Protein AF-A0A3P7LVZ4-F1 (afdb_monomer_lite)

InterPro domains:
  IPR001373 Cullin, N-terminal [PF00888] (1-45)
  IPR016158 Cullin homology domain [PS50069] (1-101)
  IPR016158 Cullin homology domain [SM00182] (1-101)
  IPR036317 Cullin homology domain superfamily [SSF75632] (1-96)
  IPR045093 Cullin [PTHR11932] (1-95)

Sequence (101 aa):
MARRLLLDRSLSDDLERMMISKLKTECGYQFTLRLENMYRDKELWSTHAAAFREVKEALPGENVIDISVRVLTAGVWPTQSAPVCILPPVCENAFNVSSYL

Foldseek 3Di:
DQVCLVVVVDPDLVVLVVVLVVCCVVPNDVVSVLVVQSNVQSVVLVVVQVVLVVVVVVDPDDLPDDDRDGDHDPPSHDDDDDPDDDDDPSVVVNVVVSVVD

Structure (mmCIF, N/CA/C/O backbone):
data_AF-A0A3P7LVZ4-F1
#
_entry.id   AF-A0A3P7LVZ4-F1
#
loop_
_atom_site.group_PDB
_atom_site.id
_atom_site.type_symbol
_atom_site.label_atom_id
_atom_site.label_alt_id
_atom_site.label_comp_id
_atom_site.label_asym_id
_atom_site.label_entity_id
_atom_site.label_seq_id
_atom_site.pdbx_PDB_ins_code
_atom_site.Cartn_x
_atom_site.Cartn_y
_atom_site.Cartn_z
_atom_site.occupancy
_atom_site.B_iso_or_equiv
_atom_site.auth_seq_id
_atom_site.auth_comp_id
_atom_site.auth_asym_id
_atom_site.auth_atom_id
_atom_site.pdbx_PDB_model_num
ATOM 1 N N . MET A 1 1 ? -12.025 0.916 2.412 1.00 78.50 1 MET A N 1
ATOM 2 C CA . MET A 1 1 ? -10.653 1.454 2.538 1.00 78.50 1 MET A CA 1
ATOM 3 C C . MET A 1 1 ? -9.688 0.815 1.539 1.00 78.50 1 MET A C 1
ATOM 5 O O . MET A 1 1 ? -9.171 1.556 0.720 1.00 78.50 1 MET A O 1
ATOM 9 N N . ALA A 1 2 ? -9.541 -0.519 1.502 1.00 87.06 2 ALA A N 1
ATOM 10 C CA . ALA A 1 2 ? -8.638 -1.237 0.581 1.00 87.06 2 ALA A CA 1
ATOM 11 C C . ALA A 1 2 ? -8.605 -0.690 -0.865 1.00 87.06 2 ALA A C 1
ATOM 13 O O . ALA A 1 2 ? -7.588 -0.180 -1.317 1.00 87.06 2 ALA A O 1
ATOM 14 N N . ARG A 1 3 ? -9.746 -0.682 -1.571 1.00 87.31 3 ARG A N 1
ATOM 15 C CA . ARG A 1 3 ? -9.833 -0.160 -2.951 1.00 87.31 3 ARG A CA 1
ATOM 16 C C . ARG A 1 3 ? -9.359 1.291 -3.091 1.00 87.31 3 ARG A C 1
ATOM 18 O O . ARG A 1 3 ? -8.799 1.656 -4.113 1.00 87.31 3 ARG A O 1
ATOM 25 N N . ARG A 1 4 ? -9.623 2.128 -2.086 1.00 90.31 4 ARG A N 1
ATOM 26 C CA . ARG A 1 4 ? -9.265 3.550 -2.110 1.00 90.31 4 ARG A CA 1
ATOM 27 C C . ARG A 1 4 ? -7.761 3.747 -1.933 1.00 90.31 4 ARG A C 1
ATOM 29 O O . ARG A 1 4 ? -7.198 4.550 -2.664 1.00 90.31 4 ARG A O 1
ATOM 36 N N . LEU A 1 5 ? -7.138 2.968 -1.045 1.00 89.25 5 LEU A N 1
ATOM 37 C CA . LEU A 1 5 ? -5.686 2.959 -0.858 1.00 89.25 5 LEU A CA 1
ATOM 38 C C . LEU A 1 5 ? -4.962 2.413 -2.100 1.00 89.25 5 LEU A C 1
ATOM 40 O O . LEU A 1 5 ? -4.004 3.023 -2.546 1.00 89.25 5 LEU A O 1
ATOM 44 N N . LEU A 1 6 ? -5.447 1.318 -2.703 1.00 88.75 6 LEU A N 1
ATOM 45 C CA . LEU A 1 6 ? -4.823 0.726 -3.901 1.00 88.75 6 LEU A CA 1
ATOM 46 C C . LEU A 1 6 ? -4.858 1.636 -5.130 1.00 88.75 6 LEU A C 1
ATOM 48 O O . LEU A 1 6 ? -3.990 1.538 -5.986 1.00 88.75 6 LEU A O 1
ATOM 52 N N . LEU A 1 7 ? -5.886 2.475 -5.246 1.00 87.62 7 LEU A N 1
ATOM 53 C CA . LEU A 1 7 ? -6.075 3.367 -6.391 1.00 87.62 7 LEU A CA 1
ATOM 54 C C . LEU A 1 7 ? -5.596 4.799 -6.114 1.00 87.62 7 LEU A C 1
ATOM 56 O O . LEU A 1 7 ? -5.930 5.686 -6.894 1.00 87.62 7 LEU A O 1
ATOM 60 N N . ASP A 1 8 ? -4.919 5.035 -4.985 1.00 85.38 8 ASP A N 1
ATOM 61 C CA . ASP A 1 8 ? -4.525 6.364 -4.491 1.00 85.38 8 ASP A CA 1
ATOM 62 C C . ASP A 1 8 ? -5.656 7.405 -4.534 1.00 85.38 8 ASP A C 1
ATOM 64 O O . ASP A 1 8 ? -5.450 8.587 -4.782 1.00 85.38 8 ASP A O 1
ATOM 68 N N . ARG A 1 9 ? -6.892 6.979 -4.252 1.00 86.50 9 ARG A N 1
ATOM 69 C CA . ARG A 1 9 ? -8.067 7.870 -4.193 1.00 86.50 9 ARG A CA 1
ATOM 70 C C . ARG A 1 9 ? -8.334 8.399 -2.782 1.00 86.50 9 ARG A C 1
ATOM 72 O O . ARG A 1 9 ? -9.475 8.708 -2.431 1.00 86.50 9 ARG A O 1
ATOM 79 N N . SER A 1 10 ? -7.317 8.415 -1.927 1.00 84.25 10 SER A N 1
ATOM 80 C CA . SER A 1 10 ? -7.413 8.951 -0.568 1.00 84.25 10 SER A CA 1
ATOM 81 C C . SER A 1 10 ? -7.381 10.478 -0.601 1.00 84.25 10 SER A C 1
ATOM 83 O O . SER A 1 10 ? -6.561 11.055 -1.297 1.00 84.25 10 SER A O 1
ATOM 85 N N . LEU A 1 11 ? -8.275 11.131 0.152 1.00 84.44 11 LEU A N 1
ATOM 86 C CA . LEU A 1 11 ? -8.350 12.599 0.207 1.00 84.44 11 LEU A CA 1
ATOM 87 C C . LEU A 1 11 ? -7.180 13.218 0.981 1.00 84.44 11 LEU A C 1
ATOM 89 O O . LEU A 1 11 ? -6.694 14.283 0.627 1.00 84.44 11 LEU A O 1
ATOM 93 N N . SER A 1 12 ? -6.767 12.567 2.066 1.00 89.25 12 SER A N 1
ATOM 94 C CA . SER A 1 12 ? -5.653 12.986 2.912 1.00 89.25 12 SER A CA 1
ATOM 95 C C . SER A 1 12 ? -5.198 11.796 3.743 1.00 89.25 12 SER A C 1
ATOM 97 O O . SER A 1 12 ? -6.031 11.057 4.273 1.00 89.25 12 SER A O 1
ATOM 99 N N . ASP A 1 13 ? -3.887 11.631 3.864 1.00 90.44 13 ASP A N 1
ATOM 100 C CA . ASP A 1 13 ? -3.268 10.606 4.703 1.00 90.44 13 ASP A CA 1
ATOM 101 C C . ASP A 1 13 ? -3.555 10.840 6.191 1.00 90.44 13 ASP A C 1
ATOM 103 O O . ASP A 1 13 ? -3.838 9.896 6.929 1.00 90.44 13 ASP A O 1
ATOM 107 N N . ASP A 1 14 ? -3.614 12.098 6.625 1.00 92.56 14 ASP A N 1
ATOM 108 C CA . ASP A 1 14 ? -3.959 12.444 8.006 1.00 92.56 14 ASP A CA 1
ATOM 109 C C . ASP A 1 14 ? -5.394 12.040 8.350 1.00 92.56 14 ASP A C 1
ATOM 111 O O . ASP A 1 14 ? -5.658 11.512 9.434 1.00 92.56 14 ASP A O 1
ATOM 115 N N . LEU A 1 15 ? -6.329 12.219 7.409 1.00 92.69 15 LEU A N 1
ATOM 116 C CA . LEU A 1 15 ? -7.717 11.791 7.592 1.00 92.69 15 LEU A CA 1
ATOM 117 C C . LEU A 1 15 ? -7.839 10.266 7.673 1.00 92.69 15 LEU A C 1
ATOM 119 O O . LEU A 1 15 ? -8.646 9.759 8.452 1.00 92.69 15 LEU A O 1
ATOM 123 N N . GLU A 1 16 ? -7.028 9.527 6.915 1.00 92.06 16 GLU A N 1
ATOM 124 C CA . GLU A 1 16 ? -6.986 8.064 6.996 1.00 92.06 16 GLU A CA 1
ATOM 125 C C . GLU A 1 16 ? -6.488 7.594 8.362 1.00 92.06 16 GLU A C 1
ATOM 127 O O . GLU A 1 16 ? -7.131 6.760 9.004 1.00 92.06 16 GLU A O 1
ATOM 132 N N . ARG A 1 17 ? -5.377 8.167 8.844 1.00 93.12 17 ARG A N 1
ATOM 133 C CA . ARG A 1 17 ? -4.836 7.853 10.173 1.00 93.12 17 ARG A CA 1
ATOM 134 C C . ARG A 1 17 ? -5.826 8.208 11.274 1.00 93.12 17 ARG A C 1
ATOM 136 O O . ARG A 1 17 ? -6.028 7.416 12.194 1.00 93.12 17 ARG A O 1
ATOM 143 N N . MET A 1 18 ? -6.474 9.369 11.173 1.00 95.50 18 MET A N 1
ATOM 144 C CA . MET A 1 18 ? -7.483 9.797 12.138 1.00 95.50 18 MET A CA 1
ATOM 145 C C . MET A 1 18 ? -8.682 8.846 12.153 1.00 95.50 18 MET A C 1
ATOM 147 O O . MET A 1 18 ? -9.163 8.493 13.229 1.00 95.50 18 MET A O 1
ATOM 151 N N . MET A 1 19 ? -9.149 8.402 10.984 1.00 94.62 19 MET A N 1
ATOM 152 C CA . MET A 1 19 ? -10.246 7.442 10.877 1.00 94.62 19 MET A CA 1
ATOM 153 C C . MET A 1 19 ? -9.895 6.113 11.553 1.00 94.62 19 MET A C 1
ATOM 155 O O . MET A 1 19 ? -10.689 5.613 12.350 1.00 94.62 19 MET A O 1
ATOM 159 N N . ILE A 1 20 ? -8.704 5.564 11.282 1.00 95.44 20 ILE A N 1
ATOM 160 C CA . ILE A 1 20 ? -8.227 4.334 11.930 1.00 95.44 20 ILE A CA 1
ATOM 161 C C . ILE A 1 20 ? -8.128 4.534 13.449 1.00 95.44 20 ILE A C 1
ATOM 163 O O . ILE A 1 20 ? -8.609 3.694 14.204 1.00 95.44 20 ILE A O 1
ATOM 167 N N . SER A 1 21 ? -7.558 5.656 13.899 1.00 96.94 21 SER A N 1
ATOM 168 C CA . SER A 1 21 ? -7.403 5.971 15.324 1.00 96.94 21 SER A CA 1
ATOM 169 C C . SER A 1 21 ? -8.750 6.032 16.051 1.00 96.94 21 SER A C 1
ATOM 171 O O . SER A 1 21 ? -8.932 5.376 17.074 1.00 96.94 21 SER A O 1
ATOM 173 N N . LYS A 1 22 ? -9.742 6.727 15.481 1.00 97.44 22 LYS A N 1
ATOM 174 C CA . LYS A 1 22 ? -11.094 6.790 16.056 1.00 97.44 22 LYS A CA 1
ATOM 175 C C . LYS A 1 22 ? -11.759 5.415 16.112 1.00 97.44 22 LYS A C 1
ATOM 177 O O . LYS A 1 22 ? -12.297 5.052 17.148 1.00 97.44 22 LYS A O 1
ATOM 182 N N . LEU A 1 23 ? -11.670 4.617 15.045 1.00 97.06 23 LEU A N 1
ATOM 183 C CA . LEU A 1 23 ? -12.209 3.251 15.044 1.00 97.06 23 LEU A CA 1
ATOM 184 C C . LEU A 1 23 ? -11.530 2.355 16.084 1.00 97.06 23 LEU A C 1
ATOM 186 O O . LEU A 1 23 ? -12.186 1.504 16.674 1.00 97.06 23 LEU A O 1
ATOM 190 N N . LYS A 1 24 ? -10.234 2.547 16.332 1.00 97.69 24 LYS A N 1
ATOM 191 C CA . LYS A 1 24 ? -9.498 1.797 17.352 1.00 97.69 24 LYS A CA 1
ATOM 192 C C . LYS A 1 24 ? -9.990 2.140 18.753 1.00 97.69 24 LYS A C 1
ATOM 194 O O . LYS A 1 24 ? -10.133 1.236 19.570 1.00 97.69 24 LYS A O 1
ATOM 199 N N . THR A 1 25 ? -10.262 3.416 19.016 1.00 97.69 25 THR A N 1
ATOM 200 C CA . THR A 1 25 ? -10.824 3.875 20.292 1.00 97.69 25 THR A CA 1
ATOM 201 C C . THR A 1 25 ? -12.233 3.329 20.513 1.00 97.69 25 THR A C 1
ATOM 203 O O . THR A 1 25 ? -12.512 2.796 21.580 1.00 97.69 25 THR A O 1
ATOM 206 N N . GLU A 1 26 ? -13.099 3.411 19.501 1.00 97.94 26 GLU A N 1
ATOM 207 C CA . GLU A 1 26 ? -14.515 3.034 19.631 1.00 97.94 26 GLU A CA 1
ATOM 208 C C . GLU A 1 26 ? -14.757 1.516 19.551 1.00 97.94 26 GLU A C 1
ATOM 210 O O . GLU A 1 26 ? -15.663 0.993 20.194 1.00 97.94 26 GLU A O 1
ATOM 215 N N . CYS A 1 27 ? -13.975 0.788 18.746 1.00 96.56 27 CYS A N 1
ATOM 216 C CA . CYS A 1 27 ? -14.217 -0.629 18.430 1.00 96.56 27 CYS A CA 1
ATOM 217 C C . CYS A 1 27 ? -13.080 -1.569 18.865 1.00 96.56 27 CYS A C 1
ATOM 219 O O . CYS A 1 27 ? -13.204 -2.789 18.745 1.00 96.56 27 CYS A O 1
ATOM 221 N N . GLY A 1 28 ? -11.972 -1.025 19.371 1.00 97.00 28 GLY A N 1
ATOM 222 C CA . GLY A 1 28 ? -10.820 -1.788 19.839 1.00 97.00 28 GLY A CA 1
ATOM 223 C C . GLY A 1 28 ? -9.842 -2.211 18.737 1.00 97.00 28 GLY A C 1
ATOM 224 O O . GLY A 1 28 ? -10.111 -2.168 17.537 1.00 97.00 28 GLY A O 1
ATOM 225 N N . TYR A 1 29 ? -8.667 -2.669 19.170 1.00 95.12 29 TYR A N 1
ATOM 226 C CA . TYR A 1 29 ? -7.537 -2.992 18.290 1.00 95.12 29 TYR A CA 1
ATOM 227 C C . TYR A 1 29 ? -7.800 -4.139 17.304 1.00 95.12 29 TYR A C 1
ATOM 229 O O . TYR A 1 29 ? -7.388 -4.073 16.148 1.00 95.12 29 TYR A O 1
ATOM 237 N N . GLN A 1 30 ? -8.500 -5.192 17.736 1.00 95.19 30 GLN A N 1
ATOM 238 C CA . GLN A 1 30 ? -8.781 -6.350 16.875 1.00 95.19 30 GLN A CA 1
ATOM 239 C C . GLN A 1 30 ? -9.610 -5.960 15.644 1.00 95.19 30 GLN A C 1
ATOM 241 O O . GLN A 1 30 ? -9.443 -6.543 14.574 1.00 95.19 30 GLN A O 1
ATOM 246 N N . PHE A 1 31 ? -10.456 -4.934 15.775 1.00 93.94 31 PHE A N 1
ATOM 247 C CA . PHE A 1 31 ? -11.254 -4.411 14.674 1.00 93.94 31 PHE A CA 1
ATOM 248 C C . PHE A 1 31 ? -10.392 -3.677 13.635 1.00 93.94 31 PHE A C 1
ATOM 250 O O . PHE A 1 31 ? -10.573 -3.856 12.429 1.00 93.94 31 PHE A O 1
ATOM 257 N N . THR A 1 32 ? -9.424 -2.873 14.084 1.00 96.31 32 THR A N 1
ATOM 258 C CA . THR A 1 32 ? -8.596 -2.042 13.197 1.00 96.31 32 THR A CA 1
ATOM 259 C C . THR A 1 32 ? -7.355 -2.738 12.660 1.00 96.31 32 THR A C 1
ATOM 261 O O . THR A 1 32 ? -6.792 -2.252 11.682 1.00 96.31 32 THR A O 1
ATOM 264 N N . LEU A 1 33 ? -6.952 -3.887 13.212 1.00 94.69 33 LEU A N 1
ATOM 265 C CA . LEU A 1 33 ? -5.714 -4.595 12.861 1.00 94.69 33 LEU A CA 1
ATOM 266 C C . LEU A 1 33 ? -5.476 -4.712 11.345 1.00 94.69 33 LEU A C 1
ATOM 268 O O . LEU A 1 33 ? -4.397 -4.392 10.846 1.00 94.69 33 LEU A O 1
ATOM 272 N N . ARG A 1 34 ? -6.492 -5.137 10.585 1.00 92.56 34 ARG A N 1
ATOM 273 C CA . ARG A 1 34 ? -6.381 -5.260 9.121 1.00 92.56 34 ARG A CA 1
ATOM 274 C C . ARG A 1 34 ? -6.229 -3.909 8.423 1.00 92.56 34 ARG A C 1
ATOM 276 O O . ARG A 1 34 ? -5.458 -3.815 7.474 1.00 92.56 34 ARG A O 1
ATOM 283 N N . LEU A 1 35 ? -6.945 -2.879 8.874 1.00 93.88 35 LEU A N 1
ATOM 284 C CA . LEU A 1 35 ? -6.846 -1.522 8.323 1.00 93.88 35 LEU A CA 1
ATOM 285 C C . LEU A 1 35 ? -5.469 -0.912 8.601 1.00 93.88 35 LEU A C 1
ATOM 287 O O . LEU A 1 35 ? -4.879 -0.322 7.702 1.00 93.88 35 LEU A O 1
ATOM 291 N N . GLU A 1 36 ? -4.944 -1.113 9.811 1.00 95.00 36 GLU A N 1
ATOM 292 C CA . GLU A 1 36 ? -3.594 -0.698 10.207 1.00 95.00 36 GLU A CA 1
ATOM 293 C C . GLU A 1 36 ? -2.532 -1.377 9.327 1.00 95.00 36 GLU A C 1
ATOM 295 O O . GLU A 1 36 ? -1.635 -0.709 8.816 1.00 95.00 36 GLU A O 1
ATOM 300 N N . ASN A 1 37 ? -2.667 -2.685 9.075 1.00 95.38 37 ASN A N 1
ATOM 301 C CA . ASN A 1 37 ? -1.774 -3.417 8.173 1.00 95.38 37 ASN A CA 1
ATOM 302 C C . ASN A 1 37 ? -1.849 -2.898 6.724 1.00 95.38 37 ASN A C 1
ATOM 304 O O . ASN A 1 37 ? -0.811 -2.668 6.113 1.00 95.38 37 ASN A O 1
ATOM 308 N N . MET A 1 38 ? -3.055 -2.665 6.187 1.00 94.94 38 MET A N 1
ATOM 309 C CA . MET A 1 38 ? -3.228 -2.088 4.844 1.00 94.94 38 MET A CA 1
ATOM 310 C C . MET A 1 38 ? -2.606 -0.691 4.738 1.00 94.94 38 MET A C 1
ATOM 312 O O . MET A 1 38 ? -2.026 -0.337 3.715 1.00 94.94 38 MET A O 1
ATOM 316 N N . TYR A 1 39 ? -2.736 0.125 5.782 1.00 93.62 39 TYR A N 1
ATOM 317 C CA . TYR A 1 39 ? -2.161 1.463 5.786 1.00 93.62 39 TYR A CA 1
ATOM 318 C C . TYR A 1 39 ? -0.629 1.422 5.813 1.00 93.62 39 TYR A C 1
ATOM 320 O O . TYR A 1 39 ? 0.016 2.155 5.071 1.00 93.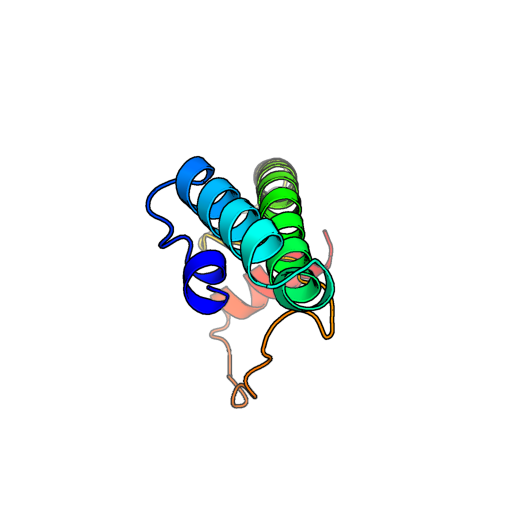62 39 TYR A O 1
ATOM 328 N N . ARG A 1 40 ? -0.043 0.507 6.591 1.00 93.88 40 ARG A N 1
ATOM 329 C CA . ARG A 1 40 ? 1.411 0.307 6.613 1.00 93.88 40 ARG A CA 1
ATOM 330 C C . ARG A 1 40 ? 1.953 -0.132 5.254 1.00 93.88 40 ARG A C 1
ATOM 332 O O . ARG A 1 40 ? 2.952 0.412 4.796 1.00 93.88 40 ARG A O 1
ATOM 339 N N . ASP A 1 41 ? 1.285 -1.084 4.601 1.00 94.00 41 ASP A N 1
ATOM 340 C CA . ASP A 1 41 ? 1.653 -1.519 3.248 1.00 94.00 41 ASP A CA 1
ATOM 341 C C . ASP A 1 41 ? 1.639 -0.334 2.270 1.00 94.00 41 ASP A C 1
ATOM 343 O O . ASP A 1 41 ? 2.534 -0.227 1.432 1.00 94.00 41 ASP A O 1
ATOM 347 N N . LYS A 1 42 ? 0.684 0.602 2.427 1.00 91.75 42 LYS A N 1
ATOM 348 C CA . LYS A 1 42 ? 0.640 1.838 1.635 1.00 91.75 42 LYS A CA 1
ATOM 349 C C . LYS A 1 42 ? 1.901 2.685 1.781 1.00 91.75 42 LYS A C 1
ATOM 351 O O . LYS A 1 42 ? 2.465 3.134 0.784 1.00 91.75 42 LYS A O 1
ATOM 356 N N . GLU A 1 43 ? 2.330 2.919 3.014 1.00 90.25 43 GLU A N 1
ATOM 357 C CA . GLU A 1 43 ? 3.528 3.716 3.299 1.00 90.25 43 GLU A CA 1
ATOM 358 C C . GLU A 1 43 ? 4.793 3.046 2.736 1.00 90.25 43 GLU A C 1
ATOM 360 O O . GLU A 1 43 ? 5.642 3.701 2.122 1.00 90.25 43 GLU A O 1
ATOM 365 N N . LEU A 1 44 ? 4.880 1.722 2.881 1.00 91.38 44 LEU A N 1
ATOM 366 C CA . LEU A 1 44 ? 5.984 0.913 2.369 1.00 91.38 44 LEU A CA 1
ATOM 367 C C . LEU A 1 44 ? 6.066 0.950 0.841 1.00 91.38 44 LEU A C 1
ATOM 369 O O . LEU A 1 44 ? 7.130 1.267 0.304 1.00 91.38 44 LEU A O 1
ATOM 373 N N . TRP A 1 45 ? 4.967 0.697 0.117 1.00 90.62 45 TRP A N 1
ATOM 374 C CA . TRP A 1 45 ? 5.033 0.710 -1.347 1.00 90.62 45 TRP A CA 1
ATOM 375 C C . TRP A 1 45 ? 5.353 2.094 -1.901 1.00 90.62 45 TRP A C 1
ATOM 377 O O . TRP A 1 45 ? 5.983 2.180 -2.948 1.00 90.62 45 TRP A O 1
ATOM 387 N N . SER A 1 46 ? 4.948 3.179 -1.228 1.00 87.25 46 SER A N 1
ATOM 388 C CA . SER A 1 46 ? 5.272 4.537 -1.681 1.00 87.25 46 SER A CA 1
ATOM 389 C C . SER A 1 46 ? 6.781 4.773 -1.656 1.00 87.25 46 SER A C 1
ATOM 391 O O . SER A 1 46 ? 7.328 5.420 -2.548 1.00 87.25 46 SER A O 1
ATOM 393 N N . THR A 1 47 ? 7.456 4.204 -0.657 1.00 86.62 47 THR A N 1
ATOM 394 C CA . THR A 1 47 ? 8.915 4.254 -0.528 1.00 86.62 47 THR A CA 1
ATOM 395 C C . THR A 1 47 ? 9.585 3.378 -1.589 1.00 86.62 47 THR A C 1
ATOM 397 O O . THR A 1 47 ? 10.499 3.827 -2.278 1.00 86.62 47 THR A O 1
ATOM 400 N N . HIS A 1 48 ? 9.090 2.152 -1.792 1.00 86.25 48 HIS A N 1
ATOM 401 C CA . HIS A 1 48 ? 9.608 1.249 -2.825 1.00 86.25 48 HIS A CA 1
ATOM 402 C C . HIS A 1 48 ? 9.402 1.779 -4.246 1.00 86.25 48 HIS A C 1
ATOM 404 O O . HIS A 1 48 ? 10.281 1.616 -5.083 1.00 86.25 48 HIS A O 1
ATOM 410 N N . ALA A 1 49 ? 8.288 2.459 -4.517 1.00 86.25 49 ALA A N 1
ATOM 411 C CA . ALA A 1 49 ? 8.012 3.051 -5.822 1.00 86.25 49 ALA A CA 1
ATOM 412 C C . ALA A 1 49 ? 9.033 4.137 -6.198 1.00 86.25 49 ALA A C 1
ATOM 414 O O . ALA A 1 49 ? 9.366 4.275 -7.373 1.00 86.25 49 ALA A O 1
ATOM 415 N N . ALA A 1 50 ? 9.544 4.895 -5.220 1.00 86.12 50 ALA A N 1
ATOM 416 C CA . ALA A 1 50 ? 10.599 5.877 -5.458 1.00 86.12 50 ALA A CA 1
ATOM 417 C C . ALA A 1 50 ? 11.929 5.200 -5.824 1.00 86.12 50 ALA A C 1
ATOM 419 O O . ALA A 1 50 ? 12.513 5.540 -6.848 1.00 86.12 50 ALA A O 1
ATOM 420 N N . ALA A 1 51 ? 12.346 4.194 -5.047 1.00 86.19 51 ALA A N 1
ATOM 421 C CA . ALA A 1 51 ? 13.561 3.423 -5.321 1.00 86.19 51 ALA A CA 1
ATOM 422 C C . ALA A 1 51 ? 13.485 2.685 -6.670 1.00 86.19 51 ALA A C 1
ATOM 424 O O . ALA A 1 51 ? 14.429 2.696 -7.453 1.00 86.19 51 ALA A O 1
ATOM 425 N N . PHE A 1 52 ? 12.329 2.097 -6.982 1.00 85.31 52 PHE A N 1
ATOM 426 C CA . PHE A 1 52 ? 12.092 1.434 -8.261 1.00 85.31 52 PHE A CA 1
ATOM 427 C C . PHE A 1 52 ? 12.213 2.405 -9.443 1.00 85.31 52 PHE A C 1
ATOM 429 O O . PHE A 1 52 ? 12.786 2.055 -10.472 1.00 85.31 52 PHE A O 1
ATOM 436 N N . ARG A 1 53 ? 11.710 3.640 -9.298 1.00 85.06 53 ARG A N 1
ATOM 437 C CA . ARG A 1 53 ? 11.840 4.674 -10.332 1.00 85.06 53 ARG A CA 1
ATOM 438 C C . ARG A 1 53 ? 13.302 5.043 -10.586 1.00 85.06 53 ARG A C 1
ATOM 440 O O . ARG A 1 53 ? 13.690 5.126 -11.743 1.00 85.06 53 ARG A O 1
ATOM 447 N N . GLU A 1 54 ? 14.101 5.201 -9.533 1.00 85.81 54 GLU A N 1
ATOM 448 C CA . GLU A 1 54 ? 15.534 5.509 -9.644 1.00 85.81 54 GLU A CA 1
ATOM 449 C C . GLU A 1 54 ? 16.294 4.410 -10.403 1.00 85.81 54 GLU A C 1
ATOM 451 O O . GLU A 1 54 ? 17.031 4.690 -11.348 1.00 85.81 54 GLU A O 1
ATOM 456 N N . VAL A 1 55 ? 16.047 3.142 -10.063 1.00 83.62 55 VAL A N 1
ATOM 457 C CA . VAL A 1 55 ? 16.647 2.001 -10.771 1.00 83.62 55 VAL A CA 1
ATOM 458 C C . VAL A 1 55 ? 16.183 1.945 -12.230 1.00 83.62 55 VAL A C 1
ATOM 460 O O . VAL A 1 55 ? 16.990 1.701 -13.125 1.00 83.62 55 VAL A O 1
ATOM 463 N N . LYS A 1 56 ? 14.898 2.217 -12.493 1.00 79.69 56 LYS A N 1
ATOM 464 C CA . LYS A 1 56 ? 14.336 2.263 -13.851 1.00 79.69 56 LYS A CA 1
ATOM 465 C C . LYS A 1 56 ? 14.976 3.358 -14.710 1.00 79.69 56 LYS A C 1
ATOM 467 O O . LYS A 1 56 ? 15.202 3.125 -15.894 1.00 79.69 56 LYS A O 1
ATOM 472 N N . GLU A 1 57 ? 15.249 4.530 -14.141 1.00 82.19 57 GLU A N 1
ATOM 473 C CA . GLU A 1 57 ? 15.911 5.646 -14.832 1.00 82.19 57 GLU A CA 1
ATOM 474 C C . GLU A 1 57 ? 17.392 5.361 -15.125 1.00 82.19 57 GLU A C 1
ATOM 476 O O . GLU A 1 57 ? 17.927 5.852 -16.117 1.00 82.19 57 GLU A O 1
ATOM 481 N N . ALA A 1 58 ? 18.045 4.532 -14.307 1.00 82.75 58 ALA A N 1
ATOM 482 C CA . ALA A 1 58 ? 19.433 4.123 -14.511 1.00 82.75 58 ALA A CA 1
ATOM 483 C C . ALA A 1 58 ? 19.615 3.041 -15.596 1.00 82.75 58 ALA A C 1
ATOM 485 O O . ALA A 1 58 ? 20.740 2.807 -16.049 1.00 82.75 58 ALA A O 1
ATOM 486 N N . LEU A 1 59 ? 18.542 2.361 -16.017 1.00 76.75 59 LEU A N 1
ATOM 487 C CA . LEU A 1 59 ? 18.613 1.307 -17.027 1.00 76.75 59 LEU A CA 1
ATOM 488 C C . LEU A 1 59 ? 18.681 1.879 -18.456 1.00 76.75 59 LEU A C 1
ATOM 490 O O . LEU A 1 59 ? 17.857 2.714 -18.830 1.00 76.75 59 LEU A O 1
ATOM 494 N N . PRO A 1 60 ? 19.602 1.388 -19.306 1.00 68.94 60 PRO A N 1
ATOM 495 C CA . PRO A 1 60 ? 19.656 1.780 -20.708 1.00 68.94 60 PRO A CA 1
ATOM 496 C C . PRO A 1 60 ? 18.489 1.153 -21.491 1.00 68.94 60 PRO A C 1
ATOM 498 O O . PRO A 1 60 ? 18.428 -0.062 -21.667 1.00 68.94 60 PRO A O 1
ATOM 501 N N . GLY A 1 61 ? 17.568 1.982 -21.987 1.00 66.94 61 GLY A N 1
ATOM 502 C CA . GLY A 1 61 ? 16.458 1.551 -22.840 1.00 66.94 61 GLY A CA 1
ATOM 503 C C . GLY A 1 61 ? 15.309 2.559 -22.872 1.00 66.94 61 GLY A C 1
ATOM 504 O O . GLY A 1 61 ? 15.043 3.251 -21.892 1.00 66.94 61 GLY A O 1
ATOM 505 N N . GLU A 1 62 ? 14.616 2.656 -24.007 1.00 58.91 62 GLU A N 1
ATOM 506 C CA . GLU A 1 62 ? 13.445 3.522 -24.148 1.00 58.91 62 GLU A CA 1
ATOM 507 C C . GLU A 1 62 ? 12.243 2.858 -23.455 1.00 58.91 62 GLU A C 1
ATOM 509 O O . GLU A 1 62 ? 11.591 1.959 -23.990 1.00 58.91 62 GLU A O 1
ATOM 514 N N . ASN A 1 63 ? 11.974 3.251 -22.210 1.00 63.12 63 ASN A N 1
ATOM 515 C CA . ASN A 1 63 ? 10.821 2.758 -21.464 1.00 63.12 63 ASN A CA 1
ATOM 516 C C . ASN A 1 63 ? 9.547 3.458 -21.951 1.00 63.12 63 ASN A C 1
ATOM 518 O O . ASN A 1 63 ? 9.162 4.506 -21.441 1.00 63.12 63 ASN A O 1
ATOM 522 N N . VAL A 1 64 ? 8.874 2.850 -22.930 1.00 70.19 64 VAL A N 1
ATOM 523 C CA . VAL A 1 64 ? 7.641 3.387 -23.539 1.00 70.19 64 VAL A CA 1
ATOM 524 C C . VAL A 1 64 ? 6.453 3.390 -22.559 1.00 70.19 64 VAL A C 1
ATOM 526 O O . VAL A 1 64 ? 5.485 4.120 -22.759 1.00 70.19 64 VAL A O 1
ATOM 529 N N . ILE A 1 65 ? 6.508 2.589 -21.486 1.00 81.00 65 ILE A N 1
ATOM 530 C CA . ILE A 1 65 ? 5.404 2.416 -20.531 1.00 81.00 65 ILE A CA 1
ATOM 531 C C . ILE A 1 65 ? 5.814 2.852 -19.121 1.00 81.00 65 ILE A C 1
ATOM 533 O O . ILE A 1 65 ? 6.849 2.437 -18.583 1.00 81.00 65 ILE A O 1
ATOM 537 N N . ASP A 1 66 ? 4.957 3.655 -18.488 1.00 82.12 66 ASP A N 1
ATOM 538 C CA . ASP A 1 66 ? 5.039 3.938 -17.058 1.00 82.12 66 ASP A CA 1
ATOM 539 C C . ASP A 1 66 ? 4.427 2.790 -16.239 1.00 82.12 66 ASP A C 1
ATOM 541 O O . ASP A 1 66 ? 3.312 2.344 -16.510 1.00 82.12 66 ASP A O 1
ATOM 545 N N . ILE A 1 67 ? 5.172 2.292 -15.247 1.00 83.12 67 ILE A N 1
ATOM 546 C CA . ILE A 1 67 ? 4.770 1.149 -14.416 1.00 83.12 67 ILE A CA 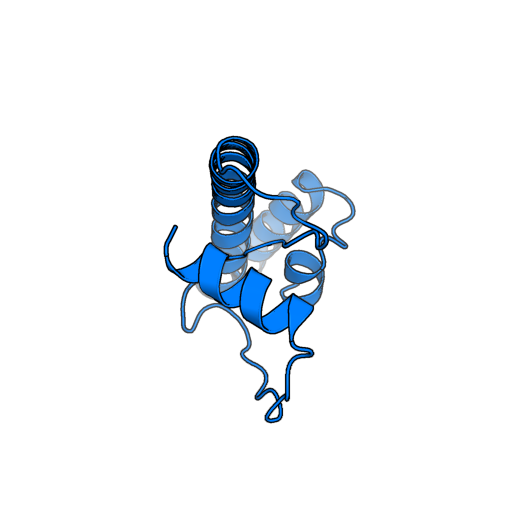1
ATOM 547 C C . ILE A 1 67 ? 4.847 1.564 -12.955 1.00 83.12 67 ILE A C 1
ATOM 549 O O . ILE A 1 67 ? 5.894 1.992 -12.472 1.00 83.12 67 ILE A O 1
ATOM 553 N N . SER A 1 68 ? 3.745 1.351 -12.241 1.00 84.69 68 SER A N 1
ATOM 554 C CA . SER A 1 68 ? 3.678 1.445 -10.787 1.00 84.69 68 SER A CA 1
ATOM 555 C C . SER A 1 68 ? 3.609 0.041 -10.194 1.00 84.69 68 SER A C 1
ATOM 557 O O . SER A 1 68 ? 2.686 -0.720 -10.490 1.00 84.69 68 SER A O 1
ATOM 559 N N . VAL A 1 69 ? 4.573 -0.291 -9.337 1.00 87.00 69 VAL A N 1
ATOM 560 C CA . VAL A 1 69 ? 4.606 -1.553 -8.590 1.00 87.00 69 VAL A CA 1
ATOM 561 C C . VAL A 1 69 ? 4.160 -1.294 -7.154 1.00 87.00 69 VAL A C 1
ATOM 563 O O . VAL A 1 69 ? 4.602 -0.335 -6.520 1.00 87.00 69 VAL A O 1
ATOM 566 N N . ARG A 1 70 ? 3.276 -2.150 -6.630 1.00 89.81 70 ARG A N 1
ATOM 567 C CA . ARG A 1 70 ? 2.820 -2.104 -5.233 1.00 89.81 70 ARG A CA 1
ATOM 568 C C . ARG A 1 70 ? 2.972 -3.473 -4.597 1.00 89.81 70 ARG A C 1
ATOM 570 O O . ARG A 1 70 ? 2.379 -4.441 -5.066 1.00 89.81 70 ARG A O 1
ATOM 577 N N . VAL A 1 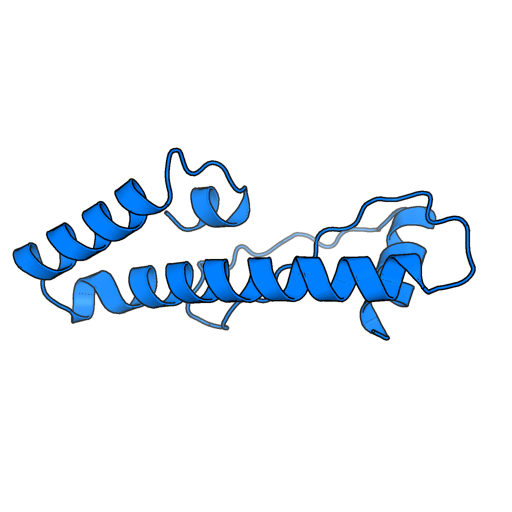71 ? 3.735 -3.534 -3.515 1.00 89.00 71 VAL A N 1
ATOM 578 C CA . VAL A 1 71 ? 3.919 -4.755 -2.728 1.00 89.00 71 VAL A CA 1
ATOM 579 C C . VAL A 1 71 ? 2.880 -4.775 -1.612 1.00 89.00 71 VAL A C 1
ATOM 581 O O . VAL A 1 71 ? 2.716 -3.786 -0.902 1.00 89.00 71 VAL A O 1
ATOM 584 N N . LEU A 1 72 ? 2.158 -5.889 -1.485 1.00 91.88 72 LEU A N 1
ATOM 585 C CA . LEU A 1 72 ? 1.044 -6.051 -0.550 1.00 91.88 72 LEU A CA 1
ATOM 586 C C . LEU A 1 72 ? 1.279 -7.269 0.348 1.00 91.88 72 LEU A C 1
ATOM 588 O O . LEU A 1 72 ? 1.675 -8.330 -0.136 1.00 91.88 72 LEU A O 1
ATOM 592 N N . THR A 1 73 ? 0.962 -7.155 1.638 1.00 93.06 73 THR A N 1
ATOM 593 C CA . THR A 1 73 ? 1.033 -8.283 2.569 1.00 93.06 73 THR A CA 1
ATOM 594 C C . THR A 1 73 ? -0.091 -9.286 2.281 1.00 93.06 73 THR A C 1
ATOM 596 O O . THR A 1 73 ? -1.281 -8.948 2.273 1.00 93.06 73 THR A O 1
ATOM 599 N N . ALA A 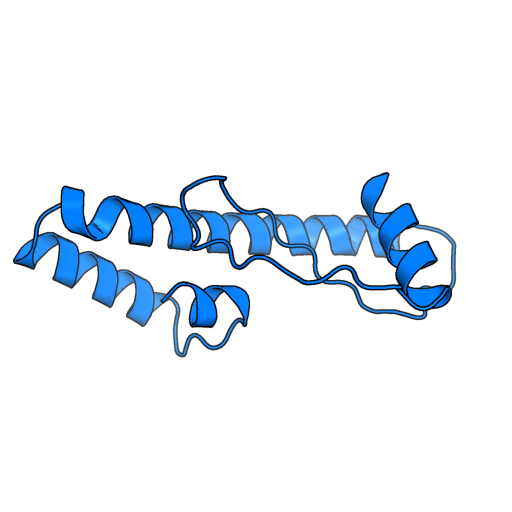1 74 ? 0.270 -10.554 2.075 1.00 90.38 74 ALA A N 1
ATOM 600 C CA . ALA A 1 74 ? -0.691 -11.630 1.840 1.00 90.38 74 ALA A CA 1
ATOM 601 C C . ALA A 1 74 ? -1.674 -11.782 3.022 1.00 90.38 74 ALA A C 1
ATOM 603 O O . ALA A 1 74 ? -1.290 -11.730 4.187 1.00 90.38 74 ALA A O 1
ATOM 604 N N . GLY A 1 75 ? -2.969 -11.951 2.730 1.00 89.12 75 GLY A N 1
ATOM 605 C CA . GLY A 1 75 ? -4.023 -12.117 3.747 1.00 89.12 75 GLY A CA 1
ATOM 606 C C . GLY A 1 75 ? -4.492 -10.829 4.448 1.00 89.12 75 GLY A C 1
ATOM 607 O O . GLY A 1 75 ? -5.511 -10.851 5.156 1.00 89.12 75 GLY A O 1
ATOM 608 N N . VAL A 1 76 ? -3.806 -9.700 4.228 1.00 91.69 76 VAL A N 1
ATOM 609 C CA . VAL A 1 76 ? -4.203 -8.367 4.718 1.00 91.69 76 VAL A CA 1
ATOM 610 C C . VAL A 1 76 ? -5.217 -7.713 3.782 1.00 91.69 76 VAL A C 1
ATOM 612 O O . VAL A 1 76 ? -6.222 -7.167 4.241 1.00 91.69 76 VAL A O 1
ATOM 615 N N . TRP A 1 77 ? -4.972 -7.795 2.474 1.00 91.62 77 TRP A N 1
ATOM 616 C CA . TRP A 1 77 ? -5.814 -7.182 1.451 1.00 91.62 77 TRP A CA 1
ATOM 617 C C . TRP A 1 77 ? -6.921 -8.133 0.994 1.00 91.62 77 TRP A C 1
ATOM 619 O O . TRP A 1 77 ? -6.682 -9.336 0.878 1.00 91.62 77 TRP A O 1
ATOM 629 N N . PRO A 1 78 ? -8.127 -7.620 0.692 1.00 87.19 78 PRO A N 1
ATOM 630 C CA . PRO A 1 78 ? -9.146 -8.411 0.021 1.00 87.19 78 PRO A CA 1
ATOM 631 C C . PRO A 1 78 ? -8.652 -8.742 -1.391 1.00 87.19 78 PRO A C 1
ATOM 633 O O . PRO A 1 78 ? -8.624 -7.876 -2.266 1.00 87.19 78 PRO A O 1
ATOM 636 N N . THR A 1 79 ? -8.232 -9.985 -1.608 1.00 75.88 79 THR A N 1
ATOM 637 C CA . THR A 1 79 ? -7.858 -10.480 -2.930 1.00 75.88 79 THR A CA 1
ATOM 638 C C . THR A 1 79 ? -9.116 -10.694 -3.761 1.00 75.88 79 THR A C 1
ATOM 640 O O . THR A 1 79 ? -10.052 -11.375 -3.347 1.00 75.88 79 THR A O 1
ATOM 643 N N . GLN A 1 80 ? -9.150 -10.089 -4.946 1.00 70.19 80 GLN A N 1
ATOM 644 C CA . GLN A 1 80 ? -10.129 -10.435 -5.970 1.00 70.19 80 GLN A CA 1
ATOM 645 C C . GLN A 1 80 ? -9.463 -11.415 -6.927 1.00 70.19 80 GLN A C 1
ATOM 647 O O . GLN A 1 80 ? -8.328 -11.193 -7.346 1.00 70.19 80 GLN A O 1
ATOM 652 N N . SER A 1 81 ? -10.156 -12.505 -7.252 1.00 76.12 81 SER A N 1
ATOM 653 C CA . SER A 1 81 ? -9.734 -13.374 -8.347 1.00 76.12 81 SER A CA 1
ATOM 654 C C . SER A 1 81 ? -9.759 -12.545 -9.631 1.00 76.12 81 SER A C 1
ATOM 656 O O . SER A 1 81 ? -10.810 -12.032 -10.017 1.00 76.12 81 SER A O 1
ATOM 658 N N . ALA A 1 82 ? -8.591 -12.349 -10.238 1.00 77.88 82 ALA A N 1
ATOM 659 C CA . ALA A 1 82 ? -8.479 -11.698 -11.531 1.00 77.88 82 ALA A CA 1
ATOM 660 C C . ALA A 1 82 ? -8.583 -12.765 -12.635 1.00 77.88 82 ALA A C 1
ATOM 662 O O . ALA A 1 82 ? -7.991 -13.839 -12.489 1.00 77.88 82 ALA A O 1
ATOM 663 N N . PRO A 1 83 ? -9.320 -12.502 -13.728 1.00 84.69 83 PRO A N 1
ATOM 664 C CA . PRO A 1 83 ? -9.327 -13.395 -14.878 1.00 84.69 83 PRO A CA 1
ATOM 665 C C . PRO A 1 83 ? -7.936 -13.459 -15.517 1.00 84.69 83 PRO A C 1
ATOM 667 O O . PRO A 1 83 ? -7.143 -12.521 -15.405 1.00 84.69 83 PRO A O 1
ATOM 670 N N . VAL A 1 84 ? -7.657 -14.558 -16.221 1.00 85.88 84 VAL A N 1
ATOM 671 C CA . VAL A 1 84 ? -6.436 -14.686 -17.024 1.00 85.88 84 VAL A CA 1
ATOM 672 C C . VAL A 1 84 ? -6.409 -13.553 -18.052 1.00 85.88 84 VAL A C 1
ATOM 674 O O . VAL A 1 84 ? -7.364 -13.367 -18.805 1.00 85.88 84 VAL A O 1
ATOM 677 N N . CYS A 1 85 ? -5.323 -12.786 -18.060 1.00 84.69 85 CYS A N 1
ATOM 678 C CA . CYS A 1 85 ? -5.124 -11.644 -18.942 1.00 84.69 85 CYS A CA 1
ATOM 679 C C . CYS A 1 85 ? -3.962 -11.940 -19.891 1.00 84.69 85 CYS A C 1
ATOM 681 O O . CYS A 1 85 ? -2.890 -12.340 -19.438 1.00 84.69 85 CYS A O 1
ATOM 683 N N . ILE A 1 86 ? -4.171 -11.731 -21.192 1.00 90.00 86 ILE A N 1
ATOM 684 C CA . ILE A 1 86 ? -3.095 -11.755 -22.186 1.00 90.00 86 ILE A CA 1
ATOM 685 C C . ILE A 1 86 ? -2.577 -10.323 -22.300 1.00 90.00 86 ILE A C 1
ATOM 687 O O . ILE A 1 86 ? -3.277 -9.443 -22.806 1.00 90.00 86 ILE A O 1
ATOM 691 N N . LEU A 1 87 ? -1.375 -10.078 -21.780 1.00 88.31 87 LEU A N 1
ATOM 692 C CA . LEU A 1 87 ? -0.753 -8.761 -21.833 1.00 88.31 87 LEU A CA 1
ATOM 693 C C . LEU A 1 87 ? -0.283 -8.461 -23.267 1.00 88.31 87 LEU A C 1
ATOM 695 O O . LEU A 1 87 ? 0.305 -9.330 -23.907 1.00 88.31 87 LEU A O 1
ATOM 699 N N . PRO A 1 88 ? -0.501 -7.240 -23.790 1.00 90.56 88 PRO A N 1
ATOM 700 C CA . PRO A 1 88 ? 0.141 -6.815 -25.027 1.00 90.56 88 PRO A CA 1
ATOM 701 C C . PRO A 1 88 ? 1.674 -6.918 -24.915 1.00 90.56 88 PRO A C 1
ATOM 703 O O . PRO A 1 88 ? 2.201 -6.652 -23.831 1.00 90.56 88 PRO A O 1
ATOM 706 N N . PRO A 1 89 ? 2.408 -7.193 -26.013 1.00 87.69 89 PRO A N 1
ATOM 707 C CA . PRO A 1 89 ? 3.853 -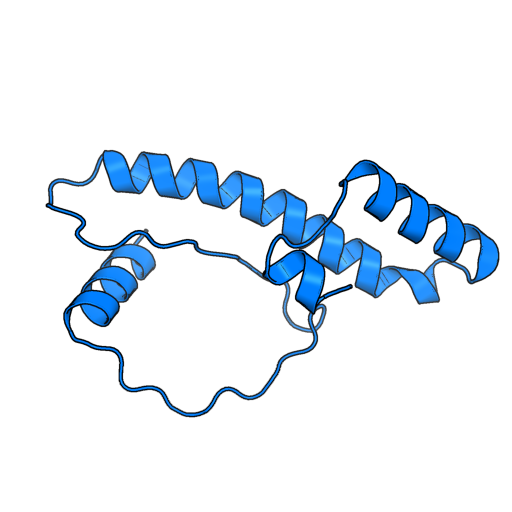7.451 -25.963 1.00 87.69 89 PRO A CA 1
ATOM 708 C C . PRO A 1 89 ? 4.673 -6.352 -25.272 1.00 87.69 89 PRO A C 1
ATOM 710 O O . PRO A 1 89 ? 5.630 -6.629 -24.556 1.00 87.69 89 PRO A O 1
ATOM 713 N N . VAL A 1 90 ? 4.277 -5.085 -25.441 1.00 85.69 90 VAL A N 1
ATOM 714 C CA . VAL A 1 90 ? 4.961 -3.949 -24.803 1.00 85.69 90 VAL A CA 1
ATOM 715 C C . VAL A 1 90 ? 4.764 -3.967 -23.279 1.00 85.69 90 VAL A C 1
ATOM 717 O O . VAL A 1 90 ? 5.711 -3.716 -22.539 1.00 85.69 90 VAL A O 1
ATOM 720 N N . CYS A 1 91 ? 3.565 -4.319 -22.798 1.00 86.19 91 CYS A N 1
ATOM 721 C CA . CYS A 1 91 ? 3.269 -4.446 -21.367 1.00 86.19 91 CYS A CA 1
ATOM 722 C C . CYS A 1 91 ? 3.972 -5.659 -20.747 1.00 86.19 91 CYS A C 1
ATOM 724 O O . CYS A 1 91 ? 4.456 -5.574 -19.623 1.00 86.19 91 CYS A O 1
ATOM 726 N N . GLU A 1 92 ? 4.033 -6.775 -21.475 1.00 86.00 92 GLU A N 1
ATOM 727 C CA . GLU A 1 92 ? 4.712 -7.998 -21.038 1.00 86.00 92 GLU A CA 1
ATOM 728 C C . GLU A 1 92 ? 6.225 -7.787 -20.902 1.00 86.00 92 GLU A C 1
ATOM 730 O O . GLU A 1 92 ? 6.798 -8.110 -19.863 1.00 86.00 92 GLU A O 1
ATOM 735 N N . ASN A 1 93 ? 6.866 -7.158 -21.892 1.00 83.44 93 ASN A N 1
ATOM 736 C CA . ASN A 1 93 ? 8.285 -6.801 -21.808 1.00 83.44 93 ASN A CA 1
ATOM 737 C C . ASN A 1 93 ? 8.568 -5.900 -20.604 1.00 83.44 93 ASN A C 1
ATOM 739 O O . ASN A 1 93 ? 9.510 -6.142 -19.850 1.00 83.44 93 ASN A O 1
ATOM 743 N N . ALA A 1 94 ? 7.730 -4.885 -20.399 1.00 81.44 94 ALA A N 1
ATOM 744 C CA . ALA A 1 94 ? 7.885 -3.949 -19.299 1.00 81.44 94 ALA A CA 1
ATOM 745 C C . ALA A 1 94 ? 7.684 -4.637 -17.926 1.00 81.44 94 ALA A C 1
ATOM 747 O O . ALA A 1 94 ? 8.431 -4.369 -16.982 1.00 81.44 94 ALA A O 1
ATOM 748 N N . PHE A 1 95 ? 6.738 -5.578 -17.825 1.00 83.19 95 PHE A N 1
ATOM 749 C CA . PHE A 1 95 ? 6.544 -6.423 -16.642 1.00 83.19 95 PHE A CA 1
ATOM 750 C C . PHE A 1 95 ? 7.758 -7.321 -16.368 1.00 83.19 95 PHE A C 1
ATOM 752 O O . PHE A 1 95 ? 8.255 -7.344 -15.243 1.00 83.19 95 PHE A O 1
ATOM 759 N N . ASN A 1 96 ? 8.274 -8.004 -17.393 1.00 81.50 96 ASN A N 1
ATOM 760 C CA . ASN A 1 96 ? 9.412 -8.909 -17.257 1.00 81.50 96 ASN A CA 1
ATOM 761 C C . ASN A 1 96 ? 10.664 -8.162 -16.786 1.00 81.50 96 ASN A C 1
ATOM 763 O O . ASN A 1 96 ? 11.257 -8.573 -15.795 1.00 81.50 96 ASN A O 1
ATOM 767 N N . VAL A 1 97 ? 11.018 -7.028 -17.404 1.00 75.75 97 VAL A N 1
ATOM 768 C CA . VAL A 1 97 ? 12.161 -6.199 -16.966 1.00 75.75 97 VAL A CA 1
ATOM 769 C C . VAL A 1 97 ? 12.019 -5.792 -15.499 1.00 75.75 97 VAL A C 1
ATOM 771 O O . VAL A 1 97 ? 12.974 -5.896 -14.737 1.00 75.75 97 VAL A O 1
ATOM 774 N N . SER A 1 98 ? 10.812 -5.400 -15.089 1.00 71.56 98 SER A N 1
ATOM 775 C CA 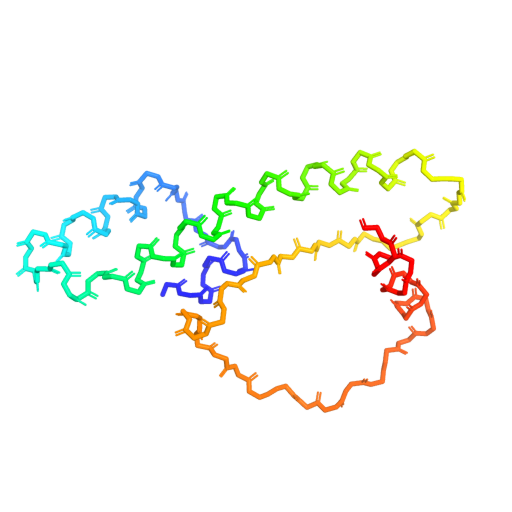. SER A 1 98 ? 10.528 -4.979 -13.713 1.00 71.56 98 SER A CA 1
ATOM 776 C C . SER A 1 98 ? 10.586 -6.122 -12.696 1.00 71.56 98 SER A C 1
ATOM 778 O O . SER A 1 98 ? 10.758 -5.858 -11.515 1.00 71.56 98 SER A O 1
ATOM 780 N N . SER A 1 99 ? 10.421 -7.376 -13.129 1.00 67.94 99 SER A N 1
ATOM 781 C CA . SER A 1 99 ? 10.469 -8.556 -12.252 1.00 67.94 99 SER A CA 1
ATOM 782 C C . SER A 1 99 ? 11.889 -9.008 -11.893 1.00 67.94 99 SER A C 1
ATOM 784 O O . SER A 1 99 ? 12.061 -9.772 -10.946 1.00 67.94 99 SER A O 1
ATOM 786 N N . TYR A 1 100 ? 12.895 -8.544 -12.644 1.00 63.78 100 TYR A N 1
ATOM 787 C CA . TYR A 1 100 ? 14.314 -8.833 -12.405 1.00 63.78 100 TYR A CA 1
ATOM 788 C C . TYR A 1 100 ? 15.026 -7.747 -11.577 1.00 63.78 100 TYR A C 1
ATOM 790 O O . TYR A 1 100 ? 16.228 -7.876 -11.333 1.00 63.78 100 TYR A O 1
ATOM 798 N N . LEU A 1 101 ? 14.302 -6.693 -11.179 1.00 59.16 101 LEU A N 1
ATOM 799 C CA . LEU A 1 101 ? 14.759 -5.597 -10.316 1.00 59.16 101 LEU A CA 1
ATOM 800 C C . LEU A 1 101 ? 14.277 -5.806 -8.878 1.00 59.16 101 LEU A C 1
ATOM 802 O O . LEU A 1 101 ? 15.088 -5.556 -7.960 1.00 59.16 101 LEU A O 1
#

pLDDT: mean 86.47, std 8.71, range [58.91, 97.94]

Organism: Cylicostephanus goldi (NCBI:txid71465)

Radius of gyration: 16.83 Å; chains: 1; bounding box: 34×28×46 Å

Secondary structure (DSSP, 8-state):
-HHHHHTT--S-HHHHHHHHHHHHHHH-HHHHHHHHHHHHHHHHHHHHHHHHHHHHHHSSS---S--------TTTS----PPP----HHHHHHHHHHHT-